Protein AF-A0A7J6VQ05-F1 (afdb_monomer_lite)

Secondary structure (DSSP, 8-state):
--SEE--SSSHHHHTT-GGG-TT-EETTSTTS--S-SS-----GGG-PPPPTT--HHHHHTHHHHHHHHHHHHHTT--TT--------SHHHHHHHHHHH-

Structure (mmCIF, N/CA/C/O backbone):
data_AF-A0A7J6VQ05-F1
#
_entry.id   AF-A0A7J6VQ05-F1
#
loop_
_atom_site.group_PDB
_atom_site.id
_atom_site.type_symbol
_atom_site.label_atom_id
_atom_site.label_alt_id
_atom_site.label_comp_id
_atom_site.label_asym_id
_atom_site.label_entity_id
_atom_site.label_seq_id
_atom_site.pdbx_PDB_ins_code
_atom_site.Cartn_x
_atom_site.Cartn_y
_atom_site.Cartn_z
_atom_site.occupancy
_atom_site.B_iso_or_equiv
_atom_site.auth_seq_id
_atom_site.auth_comp_id
_atom_site.auth_asym_id
_atom_site.auth_atom_id
_atom_site.pdbx_PDB_model_num
ATOM 1 N N . MET A 1 1 ? -4.365 2.915 -9.654 1.00 91.00 1 MET A N 1
ATOM 2 C CA . MET A 1 1 ? -3.696 1.867 -10.451 1.00 91.00 1 MET A CA 1
ATOM 3 C C . MET A 1 1 ? -3.187 0.829 -9.471 1.00 91.00 1 MET A C 1
ATOM 5 O O . MET A 1 1 ? -2.566 1.239 -8.500 1.00 91.00 1 MET A O 1
ATOM 9 N N . GLU A 1 2 ? -3.495 -0.449 -9.672 1.00 92.81 2 GLU A N 1
ATOM 10 C CA . GLU A 1 2 ? -2.975 -1.550 -8.848 1.00 92.81 2 GLU A CA 1
ATOM 11 C C . GLU A 1 2 ? -1.519 -1.859 -9.249 1.00 92.81 2 GLU A C 1
ATOM 13 O O . GLU A 1 2 ? -1.285 -2.256 -10.387 1.00 92.81 2 GLU A O 1
ATOM 18 N N . PRO A 1 3 ? -0.515 -1.669 -8.375 1.00 94.88 3 PRO A N 1
ATOM 19 C CA . PRO A 1 3 ? 0.887 -1.921 -8.726 1.00 94.88 3 PRO A CA 1
ATOM 20 C C . PRO A 1 3 ? 1.238 -3.408 -8.916 1.00 94.88 3 PRO A C 1
ATOM 22 O O . PRO A 1 3 ? 2.246 -3.709 -9.565 1.00 94.88 3 PRO A O 1
ATOM 25 N N . GLY A 1 4 ? 0.463 -4.330 -8.338 1.00 94.12 4 GLY A N 1
ATOM 26 C CA . GLY A 1 4 ? 0.686 -5.771 -8.369 1.00 94.12 4 GLY A CA 1
ATOM 27 C C . GLY A 1 4 ? -0.020 -6.469 -9.530 1.00 94.12 4 GLY A C 1
ATOM 28 O O . GLY A 1 4 ? -1.218 -6.739 -9.490 1.00 94.12 4 GLY A O 1
ATOM 29 N N . ILE A 1 5 ? 0.746 -6.857 -10.548 1.00 94.50 5 ILE A N 1
ATOM 30 C CA . ILE A 1 5 ? 0.240 -7.595 -11.708 1.00 94.50 5 ILE A CA 1
ATOM 31 C C . ILE A 1 5 ? 0.399 -9.098 -11.454 1.00 94.50 5 ILE A C 1
ATOM 33 O O . ILE A 1 5 ? 1.520 -9.610 -11.409 1.00 94.50 5 ILE A O 1
ATOM 37 N N . SER A 1 6 ? -0.718 -9.814 -11.313 1.00 91.12 6 SER A N 1
ATOM 38 C CA . SER A 1 6 ? -0.729 -11.272 -11.122 1.00 91.12 6 SER A CA 1
ATOM 39 C C . SER A 1 6 ? -0.814 -12.045 -12.449 1.00 91.12 6 SER A C 1
ATOM 41 O O . SER A 1 6 ? -1.152 -11.482 -13.488 1.00 91.12 6 SER A O 1
ATOM 43 N N . CYS A 1 7 ? -0.540 -13.355 -12.434 1.00 87.12 7 CYS A N 1
ATOM 44 C CA . CYS A 1 7 ? -0.589 -14.196 -13.641 1.00 87.12 7 CYS A CA 1
ATOM 45 C C . CYS A 1 7 ? -2.008 -14.591 -14.101 1.00 87.12 7 CYS A C 1
ATOM 47 O O . CYS A 1 7 ? -2.148 -15.226 -15.147 1.00 87.12 7 CYS A O 1
ATOM 49 N N . CYS A 1 8 ? -3.042 -14.297 -13.303 1.00 81.38 8 CYS A N 1
ATOM 50 C CA . CYS A 1 8 ? -4.465 -14.593 -13.545 1.00 81.38 8 CYS A CA 1
ATOM 51 C C . CYS A 1 8 ? -4.864 -16.077 -13.727 1.00 81.38 8 CYS A C 1
ATOM 53 O O . CYS A 1 8 ? -6.052 -16.379 -13.827 1.00 81.38 8 CYS A O 1
ATOM 55 N N . HIS A 1 9 ? -3.925 -17.027 -13.713 1.00 82.44 9 HIS A N 1
ATOM 56 C CA . HIS A 1 9 ? -4.218 -18.449 -13.956 1.00 82.44 9 HIS A CA 1
ATOM 57 C C . HIS A 1 9 ? -3.957 -19.368 -12.757 1.00 82.44 9 HIS A C 1
ATOM 59 O O . HIS A 1 9 ? -4.530 -20.462 -12.698 1.00 82.44 9 HIS A O 1
ATOM 65 N N . PHE A 1 10 ? -3.129 -18.939 -11.800 1.00 78.88 10 PHE A N 1
ATOM 66 C CA . PHE A 1 10 ? -2.758 -19.737 -10.632 1.00 78.88 10 PHE A CA 1
ATOM 67 C C . PHE A 1 10 ? -3.912 -19.889 -9.627 1.00 78.88 10 PHE A C 1
ATOM 69 O O . PHE A 1 10 ? -4.854 -19.093 -9.612 1.00 78.88 10 PHE A O 1
ATOM 76 N N . LEU A 1 11 ? -3.829 -20.903 -8.756 1.00 78.56 11 LEU A N 1
ATOM 77 C CA . LEU A 1 11 ? -4.876 -21.249 -7.786 1.00 78.56 11 LEU A CA 1
ATOM 78 C C . LEU A 1 11 ? -5.286 -20.054 -6.907 1.00 78.56 11 LEU A C 1
ATOM 80 O O . LEU A 1 11 ? -6.474 -19.780 -6.765 1.00 78.56 11 LEU A O 1
ATOM 84 N N . HIS A 1 12 ? -4.314 -19.306 -6.375 1.00 79.62 12 HIS A N 1
ATOM 85 C CA . HIS A 1 12 ? -4.583 -18.119 -5.557 1.00 79.62 12 HIS A CA 1
ATOM 86 C C . HIS A 1 12 ? -5.227 -16.975 -6.350 1.00 79.62 12 HIS A C 1
ATOM 88 O O . HIS A 1 12 ? -6.132 -16.328 -5.830 1.00 79.62 12 HIS A O 1
ATOM 94 N N . CYS A 1 13 ? -4.838 -16.770 -7.614 1.00 82.12 13 CYS A N 1
ATOM 95 C CA . CYS A 1 13 ? -5.478 -15.786 -8.493 1.00 82.12 13 CYS A CA 1
ATOM 96 C C . CYS A 1 13 ? -6.955 -16.126 -8.717 1.00 82.12 13 CYS A C 1
ATOM 98 O O . CYS A 1 13 ? -7.817 -15.268 -8.558 1.00 82.12 13 CYS A O 1
ATOM 100 N N . LYS A 1 14 ? -7.259 -17.396 -9.017 1.00 84.25 14 LYS A N 1
ATOM 101 C CA . LYS A 1 14 ? -8.642 -17.864 -9.203 1.00 84.25 14 LYS A CA 1
ATOM 102 C C . LYS A 1 14 ? -9.462 -17.827 -7.912 1.00 84.25 14 LYS A C 1
ATOM 104 O O . LYS A 1 14 ? -10.670 -17.638 -7.968 1.00 84.25 14 LYS A O 1
ATOM 109 N N . GLY A 1 15 ? -8.807 -17.987 -6.764 1.00 83.50 15 GLY A N 1
ATOM 110 C CA . GLY A 1 15 ? -9.412 -17.874 -5.436 1.00 83.50 15 GLY A CA 1
ATOM 111 C C . GLY A 1 15 ? -9.527 -16.443 -4.899 1.00 83.50 15 GLY A C 1
ATOM 112 O O . GLY A 1 15 ? -9.824 -16.278 -3.720 1.00 83.50 15 GLY A O 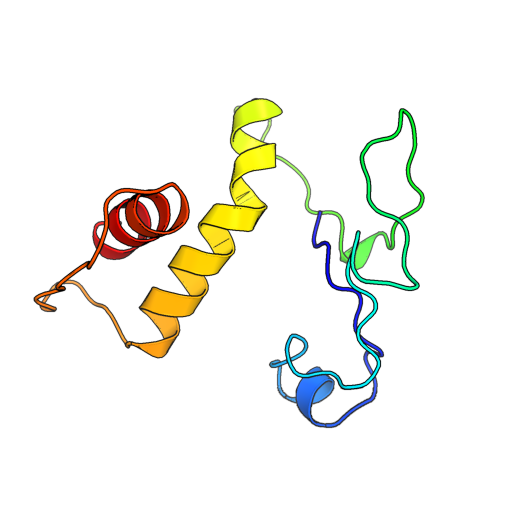1
ATOM 113 N N . GLY A 1 16 ? -9.244 -15.412 -5.706 1.00 84.19 16 GLY A N 1
ATOM 114 C CA . GLY A 1 16 ? -9.350 -14.002 -5.302 1.00 84.19 16 GLY A CA 1
ATOM 115 C C . GLY A 1 16 ? -8.207 -13.482 -4.419 1.00 84.19 16 GLY A C 1
ATOM 116 O O . GLY A 1 16 ? -8.205 -12.314 -4.050 1.00 84.19 16 GLY A O 1
ATOM 117 N N . SER A 1 17 ? -7.205 -14.310 -4.112 1.00 88.88 17 SER A N 1
ATOM 118 C CA . SER A 1 17 ? -6.002 -13.939 -3.347 1.00 88.88 17 SER A CA 1
ATOM 119 C C . SER A 1 17 ? -4.815 -13.693 -4.282 1.00 88.88 17 SER A C 1
ATOM 121 O O . SER A 1 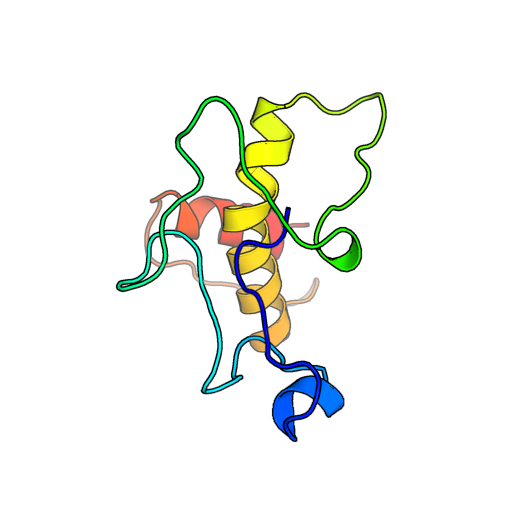17 ? -3.745 -14.286 -4.138 1.00 88.88 17 SER A O 1
ATOM 123 N N . PHE A 1 18 ? -5.009 -12.857 -5.302 1.00 90.19 18 PHE A N 1
ATOM 124 C CA . PHE A 1 18 ? -4.008 -12.623 -6.349 1.00 90.19 18 PHE A CA 1
ATOM 125 C C . PHE A 1 18 ? -2.704 -12.006 -5.820 1.00 90.19 18 PHE A C 1
ATOM 127 O O . PHE A 1 18 ? -1.649 -12.206 -6.417 1.00 90.19 18 PHE A O 1
ATOM 134 N N . ASN A 1 19 ? -2.753 -11.331 -4.668 1.00 91.12 19 ASN A N 1
ATOM 135 C CA . ASN A 1 19 ? -1.588 -10.804 -3.958 1.00 91.12 19 ASN A CA 1
ATOM 136 C C . ASN A 1 19 ? -0.592 -11.898 -3.518 1.00 91.12 19 ASN A C 1
ATOM 138 O O . ASN A 1 19 ? 0.557 -11.588 -3.225 1.00 91.12 19 ASN A O 1
ATOM 142 N N . LEU A 1 20 ? -1.011 -13.170 -3.491 1.00 93.12 20 LEU A N 1
ATOM 143 C CA . LEU A 1 20 ? -0.166 -14.332 -3.184 1.00 93.12 20 LEU A CA 1
ATOM 144 C C . LEU A 1 20 ? 0.346 -15.061 -4.439 1.00 93.12 20 LEU A C 1
ATOM 146 O O . LEU A 1 20 ? 0.871 -16.170 -4.345 1.00 93.12 20 LEU A O 1
ATOM 150 N N . CYS A 1 21 ? 0.157 -14.490 -5.630 1.00 92.81 21 CYS A N 1
ATOM 151 C CA . CYS A 1 21 ? 0.661 -15.074 -6.867 1.00 92.81 21 CYS A CA 1
ATOM 152 C C . CYS A 1 21 ? 2.204 -15.144 -6.848 1.00 92.81 21 CYS A C 1
ATOM 154 O O . CYS A 1 21 ? 2.844 -14.108 -6.665 1.00 92.81 21 CYS A O 1
ATOM 156 N N . PRO A 1 22 ? 2.817 -16.323 -7.084 1.00 90.25 22 PRO A N 1
ATOM 157 C CA . PRO A 1 22 ? 4.277 -16.461 -7.082 1.00 90.25 22 PRO A CA 1
ATOM 158 C C . PRO A 1 22 ? 4.937 -15.697 -8.236 1.00 90.25 22 PRO A C 1
ATOM 160 O O . PRO A 1 22 ? 6.041 -15.188 -8.087 1.00 90.25 22 PRO A O 1
ATOM 163 N N . ASP A 1 23 ? 4.226 -15.558 -9.357 1.00 91.88 23 ASP A N 1
ATOM 164 C CA . ASP A 1 23 ? 4.689 -14.844 -10.552 1.00 91.88 23 ASP A CA 1
ATOM 165 C C . ASP A 1 23 ? 4.247 -13.369 -10.569 1.00 91.88 23 ASP A C 1
ATOM 167 O O . ASP A 1 23 ? 4.122 -12.761 -11.635 1.00 91.88 23 ASP A O 1
ATOM 171 N N . THR A 1 24 ? 3.940 -12.795 -9.400 1.00 93.12 24 THR A N 1
ATOM 172 C CA . THR A 1 24 ? 3.553 -11.383 -9.293 1.00 93.12 24 THR A CA 1
ATOM 173 C C . THR A 1 24 ? 4.672 -10.480 -9.804 1.00 93.12 24 THR A C 1
ATOM 175 O O . THR A 1 24 ? 5.823 -10.574 -9.378 1.00 93.12 24 THR A O 1
ATOM 178 N N . LYS A 1 25 ? 4.310 -9.539 -10.679 1.00 94.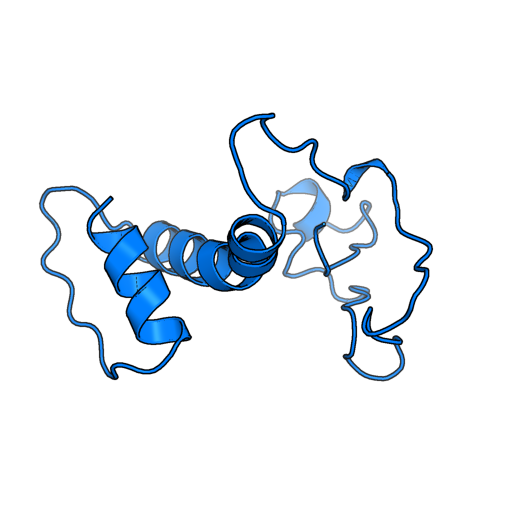75 25 LYS A N 1
ATOM 179 C CA . LYS A 1 25 ? 5.156 -8.403 -11.048 1.00 94.75 25 LYS A CA 1
ATOM 180 C C . LYS A 1 25 ? 4.662 -7.185 -10.292 1.00 94.75 25 LYS A C 1
ATOM 182 O O . LYS A 1 25 ? 3.590 -6.673 -10.594 1.00 94.75 25 LYS A O 1
ATOM 187 N N . PHE A 1 26 ? 5.442 -6.736 -9.319 1.00 96.06 26 PHE A N 1
ATOM 188 C CA . PHE A 1 26 ? 5.095 -5.588 -8.492 1.00 96.06 26 PHE A CA 1
ATOM 189 C C . PHE A 1 26 ? 6.004 -4.411 -8.833 1.00 96.06 26 PHE A C 1
ATOM 191 O O . PHE A 1 26 ? 7.226 -4.568 -8.891 1.00 96.06 26 PHE A O 1
ATOM 198 N N . PHE A 1 27 ? 5.427 -3.236 -9.076 1.00 96.69 27 PHE A N 1
ATOM 199 C CA . PHE A 1 27 ? 6.207 -2.038 -9.387 1.00 96.69 27 PHE A CA 1
ATOM 200 C C . PHE A 1 27 ? 7.298 -1.758 -8.344 1.00 96.69 27 PHE A C 1
ATOM 202 O O . PHE A 1 27 ? 7.084 -1.875 -7.143 1.00 96.69 27 PHE A O 1
ATOM 209 N N . ALA A 1 28 ? 8.486 -1.385 -8.827 1.00 96.44 28 ALA A N 1
ATOM 210 C CA . ALA A 1 28 ? 9.681 -1.112 -8.022 1.00 96.44 28 ALA A CA 1
ATOM 211 C C . ALA A 1 28 ? 10.228 -2.300 -7.199 1.00 96.44 28 ALA A C 1
ATOM 213 O O . ALA A 1 28 ? 11.134 -2.108 -6.38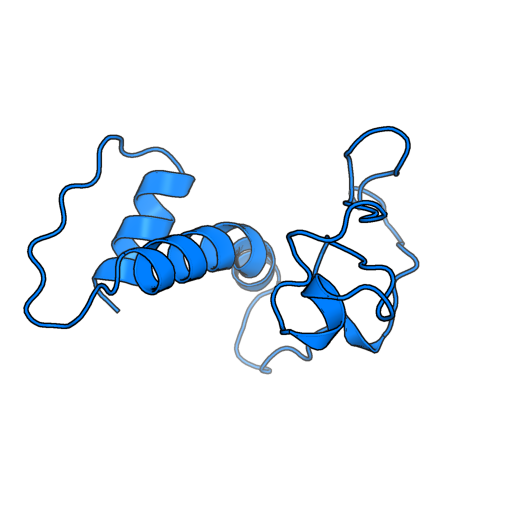9 1.00 96.44 28 ALA A O 1
ATOM 214 N N . THR A 1 29 ? 9.751 -3.527 -7.428 1.00 96.50 29 THR A N 1
ATOM 215 C CA . THR A 1 29 ? 10.368 -4.741 -6.874 1.00 96.50 29 THR A CA 1
ATOM 216 C C . THR A 1 29 ? 11.263 -5.380 -7.935 1.00 96.50 29 THR A C 1
ATOM 218 O O . THR A 1 29 ? 10.743 -5.787 -8.974 1.00 96.50 29 THR A O 1
ATOM 221 N N . PRO A 1 30 ? 12.591 -5.494 -7.728 1.00 95.00 30 PRO A N 1
ATOM 222 C CA . PRO A 1 30 ? 13.489 -6.071 -8.726 1.00 95.00 30 PRO A CA 1
ATOM 223 C C . PRO A 1 30 ? 13.008 -7.449 -9.214 1.00 95.00 30 PRO A C 1
ATOM 225 O O . PRO A 1 30 ? 12.664 -8.289 -8.382 1.00 95.00 30 PRO A O 1
ATOM 228 N N . PRO A 1 31 ? 12.980 -7.710 -10.538 1.00 95.19 31 PRO A N 1
ATOM 229 C CA . PRO A 1 31 ? 13.545 -6.908 -11.634 1.00 95.19 31 PRO A CA 1
ATOM 230 C C . PRO A 1 31 ? 12.579 -5.880 -12.267 1.00 95.19 31 PRO A C 1
ATOM 232 O O . PRO A 1 31 ? 12.878 -5.324 -13.321 1.00 95.19 31 PRO A O 1
ATOM 235 N N . VAL A 1 32 ? 11.407 -5.645 -11.681 1.00 96.19 32 VAL A N 1
ATOM 236 C CA . VAL A 1 32 ? 10.332 -4.828 -12.260 1.00 96.19 32 VAL A CA 1
ATOM 237 C C . VAL A 1 32 ? 10.562 -3.337 -11.987 1.00 96.19 32 VAL A C 1
ATOM 239 O O . VAL A 1 32 ? 10.801 -2.920 -10.853 1.00 96.19 32 VAL A O 1
ATOM 242 N N . HIS A 1 33 ? 10.463 -2.510 -13.030 1.00 96.50 33 HIS A N 1
ATOM 243 C CA . HIS A 1 33 ? 10.547 -1.054 -12.898 1.00 96.50 33 HIS A CA 1
ATOM 244 C C . HIS A 1 33 ? 9.370 -0.474 -12.097 1.00 96.50 33 HIS A C 1
ATOM 246 O O . HIS A 1 33 ? 8.286 -1.051 -12.033 1.00 96.50 33 HIS A O 1
ATOM 252 N N . GLY A 1 34 ? 9.598 0.674 -11.457 1.00 96.44 34 GLY A N 1
ATOM 253 C CA . GLY A 1 34 ? 8.551 1.446 -10.787 1.00 96.44 34 GLY A CA 1
ATOM 254 C C . GLY A 1 34 ? 7.786 2.366 -11.738 1.00 96.44 34 GLY A C 1
ATOM 255 O O . GLY A 1 34 ? 8.004 2.360 -12.948 1.00 96.44 34 GLY A O 1
ATOM 256 N N . SER A 1 35 ? 6.922 3.200 -11.162 1.00 96.00 35 SER A N 1
ATOM 257 C CA . SER A 1 35 ? 6.071 4.148 -11.890 1.00 96.00 35 SER A CA 1
ATOM 258 C C . SER A 1 35 ? 6.485 5.617 -11.753 1.00 96.00 35 SER A C 1
ATOM 260 O O . SER A 1 35 ? 5.773 6.490 -12.242 1.00 96.00 35 SER A O 1
ATOM 262 N N . LEU A 1 36 ? 7.630 5.916 -11.122 1.00 96.69 36 LEU A N 1
ATOM 263 C CA . LEU A 1 36 ? 8.176 7.277 -11.050 1.00 96.69 36 LEU A CA 1
ATOM 264 C C . LEU A 1 36 ? 8.761 7.690 -12.413 1.00 96.69 36 LEU A C 1
ATOM 266 O O . LEU A 1 36 ? 9.971 7.665 -12.630 1.00 96.69 36 LEU A O 1
ATOM 270 N N . ALA A 1 37 ? 7.872 8.011 -13.348 1.00 96.25 37 ALA A N 1
ATOM 271 C CA . ALA A 1 37 ? 8.157 8.397 -14.722 1.00 96.25 37 ALA A CA 1
ATOM 272 C C . ALA A 1 37 ? 7.007 9.256 -15.271 1.00 96.25 37 ALA A C 1
ATOM 274 O O . ALA A 1 37 ? 5.882 9.191 -14.783 1.00 96.25 37 ALA A O 1
ATOM 275 N N . ASN A 1 38 ? 7.264 10.021 -16.335 1.00 97.38 38 ASN A N 1
ATOM 276 C CA . ASN A 1 38 ? 6.222 10.834 -16.978 1.00 97.38 38 ASN A CA 1
ATOM 277 C C . ASN A 1 38 ? 5.137 9.988 -17.668 1.00 97.38 38 ASN A C 1
ATOM 279 O O . ASN A 1 38 ? 4.040 10.479 -17.918 1.00 97.38 38 ASN A O 1
ATOM 283 N N . GLN A 1 39 ? 5.454 8.741 -18.025 1.00 96.44 39 GLN A N 1
ATOM 284 C CA . GLN A 1 39 ? 4.551 7.810 -18.696 1.00 96.44 39 GLN A CA 1
ATOM 285 C C . GLN A 1 39 ? 4.846 6.382 -18.238 1.00 96.44 39 GLN A C 1
ATOM 287 O O . GLN A 1 39 ? 6.006 6.010 -18.055 1.00 96.44 39 GLN A O 1
ATOM 292 N N . VAL A 1 40 ? 3.793 5.579 -18.086 1.00 96.12 40 VAL A N 1
ATOM 293 C CA . VAL A 1 40 ? 3.863 4.167 -17.692 1.00 96.12 40 VAL A CA 1
ATOM 294 C C . VAL A 1 40 ? 2.847 3.380 -18.514 1.00 96.12 40 VAL A C 1
ATOM 296 O O . VAL A 1 40 ? 1.709 3.816 -18.684 1.00 96.12 40 VAL A O 1
ATOM 299 N N . VAL A 1 41 ? 3.253 2.211 -19.011 1.00 95.25 41 VAL A N 1
ATOM 300 C CA . VAL A 1 41 ? 2.344 1.238 -19.631 1.00 95.25 41 VAL A CA 1
ATOM 301 C C . VAL A 1 41 ? 1.848 0.292 -18.545 1.00 95.25 41 VAL A C 1
ATOM 303 O O . VAL A 1 41 ? 2.654 -0.287 -17.817 1.00 95.25 41 VAL A O 1
ATOM 306 N N . HIS A 1 42 ? 0.532 0.127 -18.436 1.00 96.12 42 HIS A N 1
ATOM 307 C CA . HIS A 1 42 ? -0.076 -0.709 -17.407 1.00 96.12 42 HIS A CA 1
ATOM 308 C C . HIS A 1 42 ? -1.344 -1.411 -17.925 1.00 96.12 42 HIS A C 1
ATOM 310 O O . HIS A 1 42 ? -2.035 -0.831 -18.768 1.00 96.12 42 HIS A O 1
ATOM 316 N N . PRO A 1 43 ? -1.661 -2.640 -17.465 1.00 94.94 43 PRO A N 1
ATOM 317 C CA . PRO A 1 43 ? -2.893 -3.332 -17.838 1.00 94.94 43 PRO A CA 1
ATOM 318 C C . PRO A 1 43 ? -4.146 -2.519 -17.492 1.00 94.94 43 PRO A C 1
ATOM 320 O O . PRO A 1 43 ? -4.257 -1.950 -16.407 1.00 94.94 43 PRO A O 1
ATOM 323 N N . ALA A 1 44 ? -5.089 -2.440 -18.431 1.00 95.56 44 ALA A N 1
ATOM 324 C CA . ALA A 1 44 ? -6.265 -1.579 -18.297 1.00 95.56 44 ALA A CA 1
ATOM 325 C C . ALA A 1 44 ? -7.221 -2.035 -17.181 1.00 95.56 44 ALA A C 1
ATOM 327 O O . ALA A 1 44 ? -7.857 -1.204 -16.541 1.00 95.56 44 ALA A O 1
ATOM 328 N N . ASP A 1 45 ? -7.293 -3.337 -16.922 1.00 92.69 45 ASP A N 1
ATOM 329 C CA . ASP A 1 45 ? -8.080 -3.961 -15.854 1.00 92.69 45 ASP A CA 1
ATOM 330 C C . ASP A 1 45 ? -7.576 -3.621 -14.442 1.00 92.69 45 ASP A C 1
ATOM 332 O O . ASP A 1 45 ? -8.335 -3.700 -13.479 1.00 92.69 45 ASP A O 1
ATOM 336 N N . LEU A 1 46 ? -6.326 -3.167 -14.328 1.00 93.75 46 LEU A N 1
ATOM 337 C CA . LEU A 1 46 ? -5.697 -2.708 -13.086 1.00 93.75 46 LEU A CA 1
ATOM 338 C C . LEU A 1 46 ? -5.699 -1.168 -12.954 1.00 93.75 46 LEU A C 1
ATOM 340 O O . LEU A 1 46 ? -5.183 -0.593 -11.988 1.00 93.75 46 LEU A O 1
ATOM 344 N N . CYS A 1 47 ? -6.318 -0.471 -13.910 1.00 95.31 47 CYS A N 1
ATOM 345 C CA . CYS A 1 47 ? -6.508 0.976 -13.908 1.00 95.31 47 CYS A CA 1
ATOM 346 C C . CYS A 1 47 ? -7.942 1.334 -13.496 1.00 95.31 47 CYS A C 1
ATOM 348 O O . CYS A 1 47 ? -8.870 1.316 -14.301 1.00 95.31 47 CYS A O 1
ATOM 350 N N . PHE A 1 48 ? -8.121 1.717 -12.232 1.00 94.19 48 PHE A N 1
ATOM 351 C CA . PHE A 1 48 ? -9.428 2.112 -11.704 1.00 94.19 48 PHE A CA 1
ATOM 352 C C . PHE A 1 48 ? -9.812 3.537 -12.113 1.00 94.19 48 PHE A C 1
ATOM 354 O O . PHE A 1 48 ? -9.014 4.468 -11.983 1.00 94.19 48 PHE A O 1
ATOM 361 N N . LYS A 1 49 ? -11.056 3.707 -12.578 1.00 94.75 49 LYS A N 1
ATOM 362 C CA . LYS A 1 49 ? -11.625 5.017 -12.906 1.00 94.75 49 LYS A CA 1
ATOM 363 C C . LYS A 1 49 ? -11.814 5.847 -11.636 1.00 94.75 49 LYS A C 1
ATOM 365 O O . LYS A 1 49 ? -12.348 5.356 -10.645 1.00 94.75 49 LYS A O 1
ATOM 370 N N . LEU A 1 50 ? -11.409 7.110 -11.705 1.00 93.75 50 LEU A N 1
ATOM 371 C CA . LEU A 1 50 ? -11.500 8.048 -10.593 1.00 93.75 50 LEU A CA 1
ATOM 372 C C . LEU A 1 50 ? -12.860 8.759 -10.590 1.00 93.75 50 LEU A C 1
ATOM 374 O O . LEU A 1 50 ? -13.373 9.069 -11.670 1.00 93.75 50 LEU A O 1
ATOM 378 N N . PRO A 1 51 ? -13.444 9.026 -9.411 1.00 93.75 51 PRO A N 1
ATOM 379 C CA . PRO A 1 51 ? -14.533 9.986 -9.272 1.00 93.75 51 PRO A CA 1
ATOM 380 C C . PRO A 1 51 ? -14.072 11.405 -9.634 1.00 93.75 51 PRO A C 1
ATOM 382 O O . PRO A 1 51 ? -12.942 11.783 -9.328 1.00 93.75 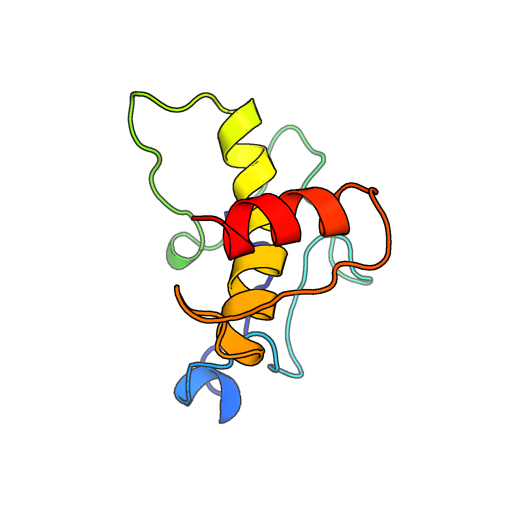51 PRO A O 1
ATOM 385 N N . ASP A 1 52 ? -14.964 12.214 -10.212 1.00 93.94 52 ASP A N 1
ATOM 386 C CA . ASP A 1 52 ? -14.639 13.584 -10.652 1.00 93.94 52 ASP A CA 1
ATOM 387 C C . ASP A 1 52 ? -14.290 14.531 -9.487 1.00 93.94 52 ASP A C 1
ATOM 389 O O . ASP A 1 52 ? -13.694 15.586 -9.689 1.00 93.94 52 ASP A O 1
ATOM 393 N N . ASN A 1 53 ? -14.667 14.168 -8.259 1.00 95.62 53 ASN A N 1
ATOM 394 C CA . ASN A 1 53 ? -14.480 14.971 -7.053 1.00 95.62 53 ASN A CA 1
ATOM 395 C C . ASN A 1 53 ? -13.226 14.606 -6.236 1.00 95.62 53 ASN A C 1
ATOM 397 O O . ASN A 1 53 ? -13.130 15.042 -5.091 1.00 95.62 53 ASN A O 1
ATOM 401 N N . MET A 1 54 ? -12.309 13.795 -6.774 1.00 95.06 54 MET A N 1
ATOM 402 C CA . MET A 1 54 ? -11.094 13.363 -6.073 1.00 95.06 54 MET A CA 1
ATOM 403 C C . MET A 1 54 ? -9.836 13.899 -6.767 1.00 95.06 54 MET A C 1
ATOM 405 O O . MET A 1 54 ? -9.687 13.785 -7.984 1.00 95.06 54 MET A O 1
ATOM 409 N N . SER A 1 55 ? -8.917 14.480 -5.997 1.00 96.06 55 SER A N 1
ATOM 410 C CA . SER A 1 55 ? -7.637 14.976 -6.512 1.00 96.06 55 SER A CA 1
ATOM 411 C C . SER A 1 55 ? -6.652 13.837 -6.808 1.00 96.06 55 SER A C 1
ATOM 413 O O . SER A 1 55 ? -6.737 12.748 -6.241 1.00 96.06 55 SER A O 1
ATOM 415 N N . LEU A 1 56 ? -5.662 14.087 -7.674 1.00 93.94 56 LEU A N 1
ATOM 416 C CA . LEU A 1 56 ? -4.623 13.091 -7.978 1.00 93.94 56 LEU A CA 1
ATOM 417 C C . LEU A 1 56 ? -3.767 12.730 -6.753 1.00 93.94 56 LEU A C 1
ATOM 419 O O . LEU A 1 56 ? -3.304 11.597 -6.653 1.00 93.94 56 LEU A O 1
ATOM 423 N N . GLU A 1 57 ? -3.574 13.668 -5.823 1.00 95.31 57 GLU A N 1
ATOM 424 C CA . GLU A 1 57 ? -2.832 13.438 -4.579 1.00 95.31 57 GLU A CA 1
ATOM 425 C C . GLU A 1 57 ? -3.581 12.474 -3.651 1.00 95.31 57 GLU A C 1
ATOM 427 O O . GLU A 1 57 ? -2.992 11.523 -3.141 1.00 95.31 57 GLU A O 1
ATOM 432 N N . GLU A 1 58 ? -4.895 12.652 -3.489 1.00 94.25 58 GLU A N 1
ATOM 433 C CA . GLU A 1 58 ? -5.736 11.724 -2.720 1.00 94.25 58 GLU A CA 1
ATOM 434 C C . GLU A 1 58 ? -5.762 10.332 -3.360 1.00 94.25 58 GLU A C 1
ATOM 436 O O . GLU A 1 58 ? -5.649 9.322 -2.667 1.00 94.25 58 GLU A O 1
ATOM 441 N N . VAL A 1 59 ? -5.840 10.266 -4.690 1.00 92.88 59 VAL A N 1
ATOM 442 C CA . VAL A 1 59 ? -5.819 8.998 -5.432 1.00 92.88 59 VAL A CA 1
ATOM 443 C C . VAL A 1 59 ? -4.481 8.278 -5.293 1.00 92.88 59 VAL A C 1
ATOM 445 O O . VAL A 1 59 ? -4.449 7.049 -5.210 1.00 92.88 59 VAL A O 1
ATOM 448 N N . ALA A 1 60 ? -3.367 9.012 -5.243 1.00 94.25 60 ALA A N 1
ATOM 449 C CA . ALA A 1 60 ? -2.057 8.417 -4.996 1.00 94.25 60 ALA A CA 1
ATOM 450 C C . ALA A 1 60 ? -2.006 7.703 -3.631 1.00 94.25 60 ALA A C 1
ATOM 452 O O . ALA A 1 60 ? -1.317 6.694 -3.490 1.00 94.25 60 ALA A O 1
ATOM 453 N N . MET A 1 61 ? -2.800 8.161 -2.656 1.00 95.88 61 MET A N 1
ATOM 454 C CA . MET A 1 61 ? -2.924 7.534 -1.338 1.00 95.88 61 MET A CA 1
ATOM 455 C C . MET A 1 61 ? -3.800 6.272 -1.322 1.00 95.88 61 MET A C 1
ATOM 457 O O . MET A 1 61 ? -3.825 5.574 -0.306 1.00 95.88 61 MET A O 1
ATOM 461 N N . CYS A 1 62 ? -4.485 5.921 -2.418 1.00 94.94 62 CYS A N 1
ATOM 462 C CA . CYS A 1 62 ? -5.295 4.701 -2.473 1.00 94.94 62 CYS A CA 1
ATOM 463 C C . CYS A 1 62 ? -4.463 3.426 -2.279 1.00 94.94 62 CYS A C 1
ATOM 465 O O . CYS A 1 62 ? -4.951 2.485 -1.660 1.00 94.94 62 CYS A O 1
ATOM 467 N N . GLU A 1 63 ? -3.224 3.390 -2.778 1.00 95.62 63 GLU A N 1
ATOM 468 C CA . GLU A 1 63 ? -2.341 2.226 -2.621 1.00 95.62 63 GLU A CA 1
ATOM 469 C C . GLU A 1 63 ? -2.015 1.962 -1.139 1.00 95.62 63 GLU A C 1
ATOM 471 O O . GLU A 1 63 ? -2.432 0.913 -0.638 1.00 95.62 63 GLU A O 1
ATOM 476 N N . PRO A 1 64 ? -1.431 2.900 -0.368 1.00 96.50 64 PRO A N 1
ATOM 477 C CA . PRO A 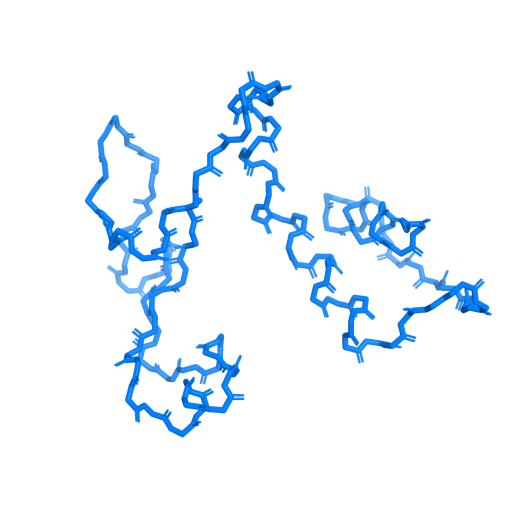1 64 ? -1.145 2.639 1.040 1.00 96.50 64 PRO A CA 1
ATOM 478 C C . PRO A 1 64 ? -2.425 2.460 1.865 1.00 96.50 64 PRO A C 1
ATOM 480 O O . PRO A 1 64 ? -2.444 1.669 2.808 1.00 96.50 64 PRO A O 1
ATOM 483 N N . LEU A 1 65 ? -3.522 3.140 1.509 1.00 97.31 65 LEU A N 1
ATOM 484 C CA . LEU A 1 65 ? -4.811 2.936 2.172 1.00 97.31 65 LEU A CA 1
ATOM 485 C C . LEU A 1 65 ? -5.342 1.512 1.975 1.00 97.31 65 LEU A C 1
ATOM 487 O O . LEU A 1 65 ? -5.846 0.919 2.928 1.00 97.31 65 LEU A O 1
ATOM 491 N N . SER A 1 66 ? -5.183 0.935 0.781 1.00 96.75 66 SER A N 1
ATOM 492 C CA . SER A 1 66 ? -5.597 -0.444 0.501 1.00 96.75 66 SER A CA 1
ATOM 493 C C . SER A 1 66 ? -4.880 -1.467 1.389 1.00 96.75 66 SER A C 1
ATOM 495 O O . SER A 1 66 ? -5.487 -2.466 1.778 1.00 96.75 66 SER A O 1
ATOM 497 N N . VAL A 1 67 ? -3.638 -1.187 1.808 1.00 97.44 67 VAL A N 1
ATOM 498 C CA . VAL A 1 67 ? -2.908 -2.002 2.794 1.00 97.44 67 VAL A CA 1
ATOM 499 C C . VAL A 1 67 ? -3.611 -1.973 4.154 1.00 97.44 67 VAL A C 1
ATOM 501 O O . VAL A 1 67 ? -3.787 -3.021 4.777 1.00 97.44 67 VAL A O 1
ATOM 504 N N . GLY A 1 68 ? -4.068 -0.795 4.591 1.00 97.69 68 GLY A N 1
ATOM 505 C CA . GLY A 1 68 ? -4.882 -0.636 5.800 1.00 97.69 68 GLY A CA 1
ATOM 506 C C . GLY A 1 68 ? -6.202 -1.410 5.714 1.00 97.69 68 GLY A C 1
ATOM 507 O O . GLY A 1 68 ? -6.509 -2.199 6.608 1.00 97.69 68 GLY A O 1
ATOM 508 N N . VAL A 1 69 ? -6.931 -1.266 4.599 1.00 97.88 69 VAL A N 1
ATOM 509 C CA . VAL A 1 69 ? -8.168 -2.021 4.296 1.00 97.88 69 VAL A CA 1
ATOM 510 C C . VAL A 1 69 ? -7.930 -3.524 4.374 1.00 97.88 69 VAL A C 1
ATOM 512 O O . VAL A 1 69 ? -8.668 -4.237 5.056 1.00 97.88 69 VAL A O 1
ATOM 515 N N . HIS A 1 70 ? -6.870 -4.012 3.732 1.00 97.44 70 HIS A N 1
ATOM 516 C CA . HIS A 1 70 ? -6.517 -5.424 3.752 1.00 97.44 70 HIS A CA 1
ATOM 517 C C . HIS A 1 70 ? -6.202 -5.920 5.172 1.00 97.44 70 HIS A C 1
ATOM 519 O O . HIS A 1 70 ? -6.666 -6.995 5.559 1.00 97.44 70 HIS A O 1
ATOM 525 N N . ALA A 1 71 ? -5.456 -5.145 5.966 1.00 97.62 71 ALA A N 1
ATOM 526 C CA . ALA A 1 71 ? -5.129 -5.488 7.348 1.00 97.62 71 ALA A CA 1
ATOM 527 C C . ALA A 1 71 ? -6.384 -5.578 8.233 1.00 97.62 71 ALA A C 1
ATOM 529 O O . ALA A 1 71 ? -6.576 -6.583 8.920 1.00 97.62 71 ALA A O 1
ATOM 530 N N . CYS A 1 72 ? -7.266 -4.576 8.168 1.00 97.81 72 CYS A N 1
ATOM 531 C CA . CYS A 1 72 ? -8.526 -4.561 8.911 1.00 97.81 72 CYS A CA 1
ATOM 532 C C . CYS A 1 72 ? -9.446 -5.718 8.506 1.00 97.81 72 CYS A C 1
ATOM 534 O O . CYS A 1 72 ? -9.984 -6.399 9.379 1.00 97.81 72 CYS A O 1
ATOM 536 N N . HIS A 1 73 ? -9.567 -5.999 7.205 1.00 96.62 73 HIS A N 1
ATOM 537 C CA . HIS A 1 73 ? -10.365 -7.119 6.707 1.00 96.62 73 HIS A CA 1
ATOM 538 C C . HIS A 1 73 ? -9.826 -8.467 7.206 1.00 96.62 73 HIS A C 1
ATOM 540 O O . HIS A 1 73 ? -10.586 -9.296 7.701 1.00 96.62 73 HIS A O 1
ATOM 546 N N . ARG A 1 74 ? -8.502 -8.679 7.165 1.00 96.44 74 ARG A N 1
ATOM 547 C CA . ARG A 1 74 ? -7.878 -9.908 7.686 1.00 96.44 74 ARG A CA 1
ATOM 548 C C . ARG A 1 74 ? -8.019 -10.075 9.196 1.00 96.44 74 ARG A C 1
ATOM 550 O O . ARG A 1 74 ? -8.097 -11.207 9.663 1.00 96.44 74 ARG A O 1
ATOM 557 N N . ALA A 1 75 ? -8.029 -8.974 9.941 1.00 97.00 75 ALA A N 1
ATOM 558 C CA . ALA A 1 75 ? -8.253 -8.970 11.384 1.00 97.00 75 ALA A CA 1
ATOM 559 C C . ALA A 1 75 ? -9.747 -8.997 11.764 1.00 97.00 75 ALA A C 1
ATOM 561 O O . ALA A 1 75 ? -10.062 -9.008 12.952 1.00 97.00 75 ALA A O 1
ATOM 562 N N . ASN A 1 76 ? -10.656 -9.025 10.778 1.00 96.38 76 ASN A N 1
ATOM 563 C CA . ASN A 1 76 ? -12.106 -8.967 10.965 1.00 96.38 76 ASN A CA 1
ATOM 564 C C . ASN A 1 76 ? -12.552 -7.783 11.848 1.00 96.38 76 ASN A C 1
ATOM 566 O O . ASN A 1 76 ? -13.426 -7.918 12.711 1.00 96.38 76 ASN A O 1
ATOM 570 N N . VAL A 1 77 ? -11.912 -6.624 11.651 1.00 97.31 77 VAL A N 1
ATOM 571 C CA . VAL A 1 77 ? -12.265 -5.382 12.348 1.00 97.31 77 VAL A CA 1
ATOM 572 C C . VAL A 1 77 ? -13.691 -4.993 11.969 1.00 97.31 77 VAL A C 1
ATOM 574 O O . VAL A 1 77 ? -14.055 -4.975 10.796 1.00 97.31 77 VAL A O 1
ATOM 577 N N . ASN A 1 78 ? -14.496 -4.700 12.982 1.00 94.56 78 ASN A N 1
ATOM 578 C CA . ASN A 1 78 ? -15.890 -4.296 12.864 1.00 94.56 78 ASN A CA 1
ATOM 579 C C . ASN A 1 78 ? -16.203 -3.248 13.946 1.00 94.56 78 ASN A C 1
ATOM 581 O O . ASN A 1 78 ? -15.336 -2.921 14.756 1.00 94.56 78 ASN A O 1
ATOM 585 N N . ALA A 1 79 ? -17.434 -2.736 13.977 1.00 92.25 79 ALA A N 1
ATOM 586 C CA . ALA A 1 79 ? -17.825 -1.631 14.856 1.00 92.25 79 ALA A CA 1
ATOM 587 C C . ALA A 1 79 ? -17.672 -1.917 16.366 1.00 92.25 79 ALA A C 1
ATOM 589 O O . ALA A 1 79 ? -17.604 -0.982 17.159 1.00 92.25 79 ALA A O 1
ATOM 590 N N . GLU A 1 80 ? -17.614 -3.188 16.773 1.00 94.12 80 GLU A N 1
ATOM 591 C CA . GLU A 1 80 ? -17.452 -3.605 18.173 1.00 94.12 80 GLU A CA 1
ATOM 592 C C . GLU A 1 80 ? -15.985 -3.895 18.539 1.00 94.12 80 GLU A C 1
ATOM 594 O O . GLU A 1 80 ? -15.665 -4.195 19.692 1.00 94.12 80 GLU A O 1
ATOM 599 N N . ALA A 1 81 ? -15.073 -3.832 17.565 1.00 94.88 81 ALA A N 1
ATOM 600 C CA . ALA A 1 81 ? -13.681 -4.193 17.764 1.00 94.88 81 ALA A CA 1
ATOM 601 C C . ALA A 1 81 ? -12.915 -3.111 18.541 1.00 94.88 81 ALA A C 1
ATOM 603 O O . ALA A 1 81 ? -12.886 -1.940 18.168 1.00 94.88 81 ALA A O 1
ATOM 604 N N . ASN A 1 82 ? -12.187 -3.534 19.577 1.00 96.12 82 ASN A N 1
ATOM 605 C CA . ASN A 1 82 ? -11.152 -2.715 20.202 1.00 96.12 82 ASN A CA 1
ATOM 606 C C . ASN A 1 82 ? -9.816 -2.982 19.501 1.00 96.12 82 ASN A C 1
ATOM 608 O O . ASN A 1 82 ? -9.290 -4.094 19.568 1.00 96.12 82 ASN A O 1
ATOM 612 N N . VAL A 1 83 ? -9.267 -1.970 18.827 1.00 97.31 83 VAL A N 1
ATOM 613 C CA . VAL A 1 83 ? -8.072 -2.109 17.980 1.00 97.31 83 VAL A CA 1
ATOM 614 C C . VAL A 1 83 ? -6.875 -1.397 18.614 1.00 97.31 83 VAL A C 1
ATOM 616 O O . VAL A 1 83 ? -6.938 -0.209 18.919 1.00 97.31 83 VAL A O 1
ATOM 619 N N . LEU A 1 84 ? -5.757 -2.114 18.770 1.00 97.69 84 LEU A N 1
ATOM 620 C CA . LEU A 1 84 ? -4.460 -1.541 19.139 1.00 97.69 84 LEU A CA 1
ATOM 621 C C . LEU A 1 84 ? -3.595 -1.370 17.887 1.00 97.69 84 LEU A C 1
ATOM 623 O O . LEU A 1 84 ? -3.298 -2.346 17.201 1.00 97.69 84 LEU A O 1
ATOM 627 N N . ILE A 1 85 ? -3.142 -0.143 17.624 1.00 97.81 85 ILE A N 1
ATOM 628 C CA . ILE A 1 85 ? -2.231 0.174 16.518 1.00 97.81 85 ILE A CA 1
ATOM 629 C C . ILE A 1 85 ? -0.876 0.563 17.099 1.00 97.81 85 ILE A C 1
ATOM 631 O O . ILE A 1 85 ? -0.755 1.537 17.841 1.00 97.81 85 ILE A O 1
ATOM 635 N N . LEU A 1 86 ? 0.154 -0.210 16.760 1.00 98.00 86 LEU A N 1
ATOM 636 C CA . LEU A 1 86 ? 1.518 0.027 17.215 1.00 98.00 86 LEU A CA 1
ATOM 637 C C . LEU A 1 86 ? 2.280 0.855 16.173 1.00 98.00 86 LEU A C 1
ATOM 639 O O . LEU A 1 86 ? 2.755 0.327 15.171 1.00 98.00 86 LEU A O 1
ATOM 643 N N . GLY A 1 87 ? 2.407 2.156 16.438 1.00 97.44 87 GLY A N 1
ATOM 644 C CA . GLY A 1 87 ? 3.165 3.103 15.616 1.00 97.44 87 GLY A CA 1
ATOM 645 C C . GLY A 1 87 ? 2.286 4.070 14.817 1.00 97.44 87 GLY A C 1
ATOM 646 O O . GLY A 1 87 ? 1.240 3.704 14.293 1.00 97.44 87 GLY A O 1
ATOM 647 N N . ALA A 1 88 ? 2.747 5.318 14.704 1.00 97.38 88 ALA A N 1
ATOM 648 C CA . ALA A 1 88 ? 2.038 6.422 14.045 1.00 97.38 88 ALA A CA 1
ATOM 649 C C . ALA A 1 88 ? 2.719 6.880 12.737 1.00 97.38 88 ALA A C 1
ATOM 651 O O . ALA A 1 88 ? 2.644 8.045 12.358 1.00 97.38 88 ALA A O 1
ATOM 652 N N . GLY A 1 89 ? 3.424 5.967 12.060 1.00 98.25 89 GLY A N 1
ATOM 653 C CA . GLY A 1 89 ? 3.924 6.195 10.700 1.00 98.25 89 GLY A CA 1
ATOM 654 C C . GLY A 1 89 ? 2.810 6.072 9.648 1.00 98.25 89 GLY A C 1
ATOM 655 O O . GLY A 1 89 ? 1.679 5.733 10.001 1.00 98.25 89 GLY A O 1
ATOM 656 N N . PRO A 1 90 ? 3.112 6.267 8.349 1.00 97.81 90 PRO A N 1
ATOM 657 C CA . PRO A 1 90 ? 2.104 6.276 7.284 1.00 97.81 90 PRO A CA 1
ATOM 658 C C . PRO A 1 90 ? 1.174 5.053 7.287 1.00 97.81 90 PRO A C 1
ATOM 660 O O . PRO A 1 90 ? -0.042 5.217 7.277 1.00 97.81 90 PRO A O 1
ATOM 663 N N . ILE A 1 91 ? 1.728 3.839 7.408 1.00 98.31 91 ILE A N 1
ATOM 664 C CA . ILE A 1 91 ? 0.942 2.592 7.463 1.00 98.31 91 ILE A CA 1
ATOM 665 C C . ILE A 1 91 ? 0.054 2.525 8.714 1.00 98.31 91 ILE A C 1
ATOM 667 O O . ILE A 1 91 ? -1.102 2.112 8.631 1.00 98.31 91 ILE A O 1
ATOM 671 N N . GLY A 1 92 ? 0.557 2.970 9.868 1.00 98.12 92 GLY A N 1
ATOM 672 C CA . GLY A 1 92 ? -0.231 3.031 11.101 1.00 98.12 92 GLY A CA 1
ATOM 673 C C . GLY A 1 92 ? -1.406 4.001 10.980 1.00 98.12 92 GLY A C 1
ATOM 674 O O . GLY A 1 92 ? -2.523 3.666 11.366 1.00 98.12 92 GLY A O 1
ATOM 675 N N . LEU A 1 93 ? -1.185 5.167 10.364 1.00 98.12 93 LEU A N 1
ATOM 676 C CA . LEU A 1 93 ? -2.224 6.177 10.160 1.00 98.12 93 LEU A CA 1
ATOM 677 C C . LEU A 1 93 ? -3.305 5.712 9.178 1.00 98.12 93 LEU A C 1
ATOM 679 O O . LEU A 1 93 ? -4.485 5.847 9.489 1.00 98.12 93 LEU A O 1
ATOM 683 N N . VAL A 1 94 ? -2.949 5.124 8.032 1.00 98.12 94 VAL A N 1
ATOM 684 C CA . VAL A 1 94 ? -3.959 4.598 7.091 1.00 98.12 94 VAL A CA 1
ATOM 685 C C . VAL A 1 94 ? -4.706 3.390 7.661 1.00 98.12 94 VAL A C 1
ATOM 687 O O . VAL A 1 94 ? -5.909 3.258 7.438 1.00 98.12 94 VAL A O 1
ATOM 690 N N . THR A 1 95 ? -4.042 2.555 8.468 1.00 98.06 95 THR A N 1
ATOM 691 C CA . THR A 1 95 ? -4.705 1.466 9.206 1.00 98.06 95 THR A CA 1
ATOM 692 C C . THR A 1 95 ? -5.676 2.025 10.245 1.00 98.06 95 THR A C 1
ATOM 694 O O . THR A 1 95 ? -6.791 1.534 10.354 1.00 98.06 95 THR A O 1
ATOM 697 N N . MET A 1 96 ? -5.308 3.092 10.962 1.00 97.38 96 MET A N 1
ATOM 698 C CA . MET A 1 96 ? -6.196 3.776 11.909 1.00 97.38 96 MET A CA 1
ATOM 699 C C . MET A 1 96 ? -7.410 4.391 11.213 1.00 97.38 96 MET A C 1
ATOM 701 O O . MET A 1 96 ? -8.532 4.233 11.690 1.00 97.38 96 MET A O 1
ATOM 705 N N . LEU A 1 97 ? -7.197 5.083 10.089 1.00 97.38 97 LEU A N 1
ATOM 706 C CA . LEU A 1 97 ? -8.281 5.654 9.290 1.00 97.38 97 LEU A CA 1
ATOM 707 C C . LEU A 1 97 ? -9.246 4.567 8.817 1.00 97.38 97 LEU A C 1
ATOM 709 O O . LEU A 1 97 ? -10.452 4.758 8.917 1.00 97.38 97 LEU A O 1
ATOM 713 N N . THR A 1 98 ? -8.710 3.431 8.369 1.00 97.31 98 THR A N 1
ATOM 714 C CA . THR A 1 98 ? -9.499 2.274 7.936 1.00 97.31 98 THR A CA 1
ATOM 715 C C . THR A 1 98 ? -10.263 1.642 9.096 1.00 97.31 98 THR A C 1
ATOM 717 O O . THR A 1 98 ? -11.454 1.404 8.974 1.00 97.31 98 THR A O 1
ATOM 720 N N . ALA A 1 99 ? -9.606 1.379 10.228 1.00 96.50 99 ALA A N 1
ATOM 721 C CA . ALA A 1 99 ? -10.224 0.712 11.374 1.00 96.50 99 ALA A CA 1
ATOM 722 C C . ALA A 1 99 ? -11.385 1.515 11.982 1.00 96.50 99 ALA A C 1
ATOM 724 O O . ALA A 1 99 ? -12.244 0.941 12.644 1.00 96.50 99 ALA A O 1
ATOM 725 N N . ARG A 1 100 ? -11.381 2.839 11.785 1.00 94.81 100 ARG A N 1
ATOM 726 C CA . ARG A 1 100 ? -12.435 3.753 12.235 1.00 94.81 100 ARG A CA 1
ATOM 727 C C . ARG A 1 100 ? -13.578 3.916 11.220 1.00 94.81 100 ARG A C 1
ATOM 729 O O . ARG A 1 100 ? -14.629 4.411 11.617 1.00 94.81 100 ARG A O 1
ATOM 736 N N . ALA A 1 101 ? -13.337 3.647 9.937 1.00 89.38 101 ALA A N 1
ATOM 737 C CA . ALA A 1 101 ? -14.288 3.900 8.848 1.00 89.38 101 ALA A CA 1
ATOM 738 C C . ALA A 1 101 ? -15.480 2.936 8.894 1.00 89.38 101 ALA A C 1
ATOM 740 O O . ALA A 1 101 ? -16.593 3.409 8.574 1.00 89.38 101 ALA A O 1
#

InterPro domains:
  IPR011032 GroES-like superfamily [SSF50129] (2-89)

Organism: Thalictrum thalictroides (NCBI:txid46969)

Foldseek 3Di:
DAQWDAPCPDPCNVVVNRVPHPPIAGDPDPPHHHDPDPDDDDDPVRDDDDDPPDDPVRVVCVHLLVLLLVVCVVVVQDPPDDDDQDDDPPNSVSVVVNSVD

pLDDT: mean 94.11, std 4.53, range [78.56, 98.31]

Sequence (101 aa):
MEPGISCCHFLHCKGGSFNLCPDTKFFATPPVHGSLANQVVHPADLCFKLPDNMSLEEVAMCEPLSVGVHACHRANVNAEANVLILGAGPIGLVTMLTARA

Radius of gyration: 15.56 Å; chains: 1; bounding box: 31×36×40 Å